Protein AF-A0A7V5FEC2-F1 (afdb_monomer)

pLDDT: mean 93.24, std 9.77, range [47.0, 98.25]

Sequence (70 aa):
MRAFYKQLESAKPFPRIPEWEQIADKMGQWIEAAVWGRYTLDEALAEMTRDINRVLEKRRWMLKNQKTLQ

Mean predicted aligned error: 4.67 Å

Foldseek 3Di:
DVVVVVVVVVDDDFPPDPCRVVLVVLLVVLVVCCVVVVDPPVVSVVVSVVVVCVSCVVVVVVVVVVVVVD

Radius of gyration: 16.72 Å; Cα contacts (8 Å, |Δi|>4): 24; chains: 1; bounding box: 48×36×28 Å

Secondary structure (DSSP, 8-state):
-HHHHHHHHH--PPP-STTHHHHHHHHHHHHHHHHTTSS-HHHHHHHHHHHHHHHTHHHHHHHHHHTT--

Structure (mmCIF, N/CA/C/O backbone):
data_AF-A0A7V5FEC2-F1
#
_entry.id   AF-A0A7V5FEC2-F1
#
loop_
_atom_site.group_PDB
_atom_site.id
_atom_site.type_symbol
_atom_site.label_atom_id
_atom_site.label_alt_id
_atom_site.label_comp_id
_atom_site.label_asym_id
_atom_site.label_entity_id
_atom_site.label_seq_id
_atom_site.pdbx_PDB_ins_code
_atom_site.Cartn_x
_atom_site.Cartn_y
_atom_site.Cartn_z
_atom_site.occupancy
_atom_site.B_iso_or_equiv
_atom_site.auth_seq_id
_atom_site.auth_comp_id
_atom_site.auth_asym_id
_atom_site.auth_atom_id
_atom_site.pdbx_PDB_model_num
ATOM 1 N N . MET A 1 1 ? 23.035 17.058 -3.020 1.00 72.62 1 MET A N 1
ATOM 2 C CA . MET A 1 1 ? 21.924 17.826 -2.406 1.00 72.62 1 MET A CA 1
ATOM 3 C C . MET A 1 1 ? 20.799 18.171 -3.378 1.00 72.62 1 MET A C 1
ATOM 5 O O . MET A 1 1 ? 19.654 17.898 -3.050 1.00 72.62 1 MET A O 1
ATOM 9 N N . ARG A 1 2 ? 21.076 18.684 -4.589 1.00 90.31 2 ARG A N 1
ATOM 10 C CA . ARG A 1 2 ? 20.014 19.073 -5.545 1.00 90.31 2 ARG A CA 1
ATOM 11 C C . ARG A 1 2 ? 19.063 17.934 -5.965 1.00 90.31 2 ARG A C 1
ATOM 13 O O . ARG A 1 2 ? 17.881 18.191 -6.142 1.00 90.31 2 ARG A O 1
ATOM 20 N N . ALA A 1 3 ? 19.551 16.697 -6.107 1.00 92.38 3 ALA A N 1
ATOM 21 C CA . ALA A 1 3 ? 18.714 15.540 -6.464 1.00 92.38 3 ALA A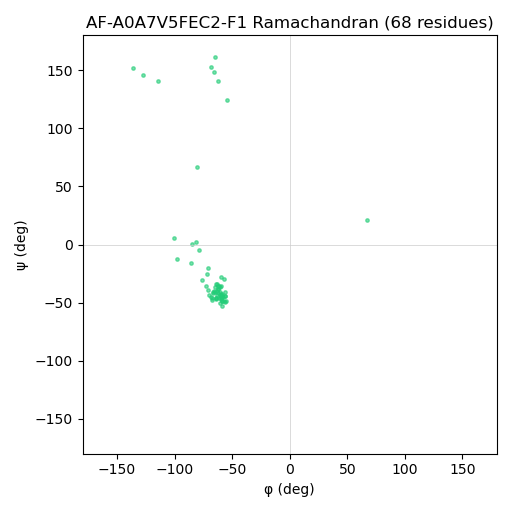 CA 1
ATOM 22 C C . ALA A 1 3 ? 17.717 15.151 -5.352 1.00 92.38 3 ALA A C 1
ATOM 24 O O . ALA A 1 3 ? 16.529 15.030 -5.624 1.00 92.38 3 ALA A O 1
ATOM 25 N N . PHE A 1 4 ? 18.174 15.054 -4.097 1.00 93.75 4 PHE A N 1
ATOM 26 C CA . PHE A 1 4 ? 17.301 14.803 -2.940 1.00 93.75 4 PHE A CA 1
ATOM 27 C C . PHE A 1 4 ? 16.250 15.898 -2.752 1.00 93.75 4 PHE A C 1
ATOM 29 O O . PHE A 1 4 ? 15.095 15.598 -2.478 1.00 93.75 4 PHE A O 1
ATOM 36 N N . TYR A 1 5 ? 16.639 17.160 -2.947 1.00 94.06 5 TYR A N 1
ATOM 37 C CA . TYR A 1 5 ? 15.712 18.287 -2.869 1.00 94.06 5 TYR A CA 1
ATOM 38 C C . TYR A 1 5 ? 14.558 18.145 -3.873 1.00 94.06 5 TYR A C 1
ATOM 40 O O . TYR A 1 5 ? 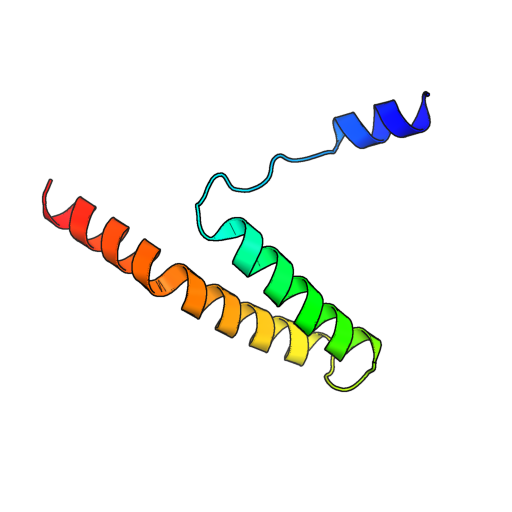13.399 18.186 -3.478 1.00 94.06 5 TYR A O 1
ATOM 48 N N . LYS A 1 6 ? 14.867 17.849 -5.143 1.00 95.69 6 LYS A N 1
ATOM 49 C CA . LYS A 1 6 ? 13.846 17.582 -6.173 1.00 95.69 6 LYS A CA 1
ATOM 50 C C . LYS A 1 6 ? 12.953 16.383 -5.837 1.00 95.69 6 LYS A C 1
ATOM 52 O O . LYS A 1 6 ? 11.763 16.397 -6.130 1.00 95.69 6 LYS A O 1
ATOM 57 N N . GLN A 1 7 ? 13.510 15.332 -5.233 1.00 94.50 7 GLN A N 1
ATOM 58 C CA . GLN A 1 7 ? 12.723 14.169 -4.816 1.00 94.50 7 GLN A CA 1
ATOM 59 C C . GLN A 1 7 ? 11.739 14.525 -3.692 1.00 94.50 7 GLN A C 1
ATOM 61 O O . GLN A 1 7 ? 10.586 14.096 -3.731 1.00 94.50 7 GLN A O 1
ATOM 66 N N . LEU A 1 8 ? 12.169 15.334 -2.717 1.00 94.62 8 LEU A N 1
ATOM 67 C CA . LEU A 1 8 ? 11.319 15.782 -1.611 1.00 94.62 8 LEU A CA 1
ATOM 68 C C . LEU A 1 8 ? 10.133 16.627 -2.089 1.00 94.62 8 LEU A C 1
ATOM 70 O O . LEU A 1 8 ? 9.050 16.493 -1.529 1.00 94.62 8 LEU A O 1
ATOM 74 N N . GLU A 1 9 ? 10.298 17.423 -3.149 1.00 95.12 9 GLU A N 1
ATOM 75 C CA . GLU A 1 9 ? 9.198 18.197 -3.751 1.00 95.12 9 GLU A CA 1
ATOM 76 C C . GLU A 1 9 ? 8.047 17.308 -4.258 1.00 95.12 9 GLU A C 1
ATOM 78 O O . GLU A 1 9 ? 6.894 17.736 -4.279 1.00 95.12 9 GLU A O 1
ATOM 83 N N . SER A 1 10 ? 8.338 16.061 -4.646 1.00 95.00 10 SER A N 1
ATOM 84 C CA . SER A 1 10 ? 7.340 15.106 -5.152 1.00 95.00 10 SER A CA 1
ATOM 85 C C . SER A 1 10 ? 6.834 14.124 -4.091 1.00 95.00 10 SER A C 1
ATOM 87 O O . SER A 1 10 ? 5.845 13.424 -4.325 1.00 95.00 10 SER A O 1
ATOM 89 N N . ALA A 1 11 ? 7.496 14.049 -2.934 1.00 94.31 11 ALA A N 1
ATOM 90 C CA . ALA A 1 11 ? 7.150 13.107 -1.880 1.00 94.31 11 ALA A CA 1
ATOM 91 C C . ALA A 1 11 ? 5.736 13.371 -1.340 1.00 94.31 11 ALA A C 1
ATOM 93 O O . ALA A 1 11 ? 5.306 14.514 -1.165 1.00 94.31 11 ALA A O 1
ATOM 94 N N . LYS A 1 12 ? 4.996 12.296 -1.060 1.00 94.38 12 LYS A N 1
ATOM 95 C CA . LYS A 1 12 ? 3.661 12.361 -0.459 1.00 94.38 12 LYS A CA 1
ATOM 96 C C . LYS A 1 12 ? 3.687 11.733 0.931 1.00 94.38 12 LYS A C 1
ATOM 98 O O . LYS A 1 12 ? 4.361 10.720 1.114 1.00 94.38 12 LYS A O 1
ATOM 103 N N . PRO A 1 13 ? 2.969 12.315 1.909 1.00 93.25 13 PRO A N 1
ATOM 104 C CA . PRO A 1 13 ? 2.838 11.697 3.216 1.00 93.25 13 PRO A CA 1
ATOM 105 C C . PRO A 1 13 ? 2.057 10.390 3.097 1.00 93.25 13 PRO A C 1
ATOM 107 O O . PRO A 1 13 ? 1.146 10.266 2.273 1.00 93.25 13 PRO A O 1
ATOM 110 N N . PHE A 1 14 ? 2.385 9.437 3.960 1.00 91.19 14 PHE A N 1
ATOM 111 C CA . PHE A 1 14 ? 1.611 8.213 4.074 1.00 91.19 14 PHE A CA 1
ATOM 112 C C . PHE A 1 14 ? 0.214 8.488 4.669 1.00 91.19 14 PHE A C 1
ATOM 114 O O . PHE A 1 14 ? 0.025 9.449 5.429 1.00 91.19 14 PHE A O 1
ATOM 121 N N . PRO A 1 15 ? -0.787 7.651 4.347 1.00 93.25 15 PRO A N 1
ATOM 122 C CA . PRO A 1 15 ? -2.084 7.668 5.010 1.00 93.25 15 PRO A CA 1
ATOM 123 C C . PRO A 1 15 ? -1.949 7.531 6.532 1.00 93.25 15 PRO A C 1
ATOM 125 O O . PRO A 1 15 ? -1.402 6.560 7.039 1.00 93.25 15 PRO A O 1
ATOM 128 N N . ARG A 1 16 ? -2.507 8.485 7.283 1.00 93.81 16 ARG A N 1
ATOM 129 C CA . ARG A 1 16 ? -2.492 8.483 8.757 1.00 93.81 16 ARG A CA 1
ATOM 130 C C . ARG A 1 16 ? -3.572 7.559 9.326 1.00 93.81 16 ARG A C 1
ATOM 132 O O . ARG A 1 16 ? -4.552 8.030 9.901 1.00 93.81 16 ARG A O 1
ATOM 139 N N . ILE A 1 17 ? -3.419 6.256 9.111 1.00 94.81 17 ILE A N 1
ATOM 140 C CA . ILE A 1 17 ? -4.313 5.218 9.635 1.00 94.81 17 ILE A CA 1
ATOM 141 C C . ILE A 1 17 ? -3.504 4.149 10.387 1.00 94.81 17 ILE A C 1
ATOM 143 O O . ILE A 1 17 ? -2.379 3.866 9.976 1.00 94.81 17 ILE A O 1
ATOM 147 N N . PRO A 1 18 ? -4.046 3.543 11.462 1.00 94.31 18 PRO A N 1
ATOM 148 C CA . PRO A 1 18 ? -3.348 2.491 12.208 1.00 94.31 18 PRO A CA 1
ATOM 149 C C . PRO A 1 18 ? -2.940 1.290 11.348 1.00 94.31 18 PRO A C 1
ATOM 151 O O . PRO A 1 18 ? -1.946 0.633 11.628 1.00 94.31 18 PRO A O 1
ATOM 154 N N . GLU A 1 19 ? -3.704 1.008 10.296 1.00 96.69 19 GLU A N 1
ATOM 155 C CA . GLU A 1 19 ? -3.503 -0.141 9.419 1.00 96.69 19 GLU A CA 1
ATOM 156 C C . GLU A 1 19 ? -2.376 0.056 8.388 1.00 96.69 19 GLU A C 1
ATOM 158 O O . GLU A 1 19 ? -2.081 -0.868 7.634 1.00 96.69 19 GLU A O 1
ATOM 163 N N . TRP A 1 20 ? -1.757 1.242 8.316 1.00 97.00 20 TRP A N 1
ATOM 164 C CA . TRP A 1 20 ? -0.826 1.592 7.238 1.00 97.00 20 TRP A CA 1
ATOM 165 C C . TRP A 1 20 ? 0.374 0.643 7.130 1.00 97.00 20 TRP A C 1
ATOM 167 O O . TRP A 1 20 ? 0.639 0.137 6.042 1.00 97.00 20 TRP A O 1
ATOM 177 N N . GLU A 1 21 ? 1.054 0.355 8.240 1.00 96.75 21 GLU A N 1
ATOM 178 C CA . GLU A 1 21 ? 2.224 -0.538 8.238 1.00 96.75 21 GLU A CA 1
ATOM 179 C C . GLU A 1 21 ? 1.853 -1.940 7.726 1.00 96.75 21 GLU A C 1
ATOM 181 O O . GLU A 1 21 ? 2.513 -2.490 6.850 1.00 96.75 21 GLU A O 1
ATOM 186 N N . GLN A 1 22 ? 0.703 -2.471 8.158 1.00 97.06 22 GLN A N 1
ATOM 187 C CA . GLN A 1 22 ? 0.210 -3.767 7.688 1.00 97.06 22 GLN A CA 1
ATOM 188 C C . GLN A 1 22 ? -0.107 -3.768 6.182 1.00 97.06 22 GLN A C 1
ATOM 190 O O . GLN A 1 22 ? 0.054 -4.790 5.510 1.00 97.06 22 GLN A O 1
ATOM 195 N N . ILE A 1 23 ? -0.588 -2.645 5.643 1.00 97.62 23 ILE A N 1
ATOM 196 C CA . ILE A 1 23 ? -0.827 -2.486 4.204 1.00 97.62 23 ILE A CA 1
ATOM 197 C C . ILE A 1 23 ? 0.504 -2.489 3.449 1.00 97.62 23 ILE A C 1
ATOM 199 O O . ILE A 1 23 ? 0.615 -3.201 2.453 1.00 97.62 23 ILE A O 1
ATOM 203 N N . ALA A 1 24 ? 1.505 -1.747 3.928 1.00 97.25 24 ALA A N 1
ATOM 204 C CA . ALA A 1 24 ? 2.826 -1.683 3.307 1.00 97.25 24 ALA A CA 1
ATOM 205 C C . ALA A 1 24 ? 3.503 -3.064 3.254 1.00 97.25 24 ALA A C 1
ATOM 207 O O . ALA A 1 24 ? 3.983 -3.466 2.192 1.00 97.25 24 ALA A O 1
ATOM 208 N N . ASP A 1 25 ? 3.444 -3.831 4.346 1.00 97.88 25 ASP A N 1
ATOM 209 C CA . ASP A 1 25 ? 3.981 -5.197 4.401 1.00 97.88 25 ASP A CA 1
ATOM 210 C C . ASP A 1 25 ? 3.317 -6.117 3.367 1.00 97.88 25 ASP A C 1
ATOM 212 O O . ASP A 1 25 ? 3.987 -6.838 2.623 1.00 97.88 25 ASP A O 1
ATOM 216 N N . LYS A 1 26 ? 1.982 -6.070 3.272 1.00 97.56 26 LYS A N 1
ATOM 217 C CA . LYS A 1 26 ? 1.223 -6.862 2.292 1.00 97.56 26 LYS A CA 1
ATOM 218 C C . LYS A 1 26 ? 1.527 -6.455 0.858 1.00 97.56 26 LYS A C 1
ATOM 220 O O . LYS A 1 26 ? 1.651 -7.324 -0.001 1.00 97.56 26 LYS A O 1
ATOM 225 N N . MET A 1 27 ? 1.654 -5.155 0.592 1.00 97.44 27 MET A N 1
ATOM 226 C CA . MET A 1 27 ? 2.076 -4.669 -0.721 1.00 97.44 27 MET A CA 1
ATOM 227 C C . MET A 1 27 ? 3.439 -5.254 -1.096 1.00 97.44 27 MET A C 1
ATOM 229 O O . MET A 1 27 ? 3.591 -5.761 -2.204 1.00 97.44 27 MET A O 1
ATOM 233 N N . GLY A 1 28 ? 4.397 -5.253 -0.163 1.00 97.50 28 GLY A N 1
ATOM 234 C CA . GLY A 1 28 ? 5.716 -5.855 -0.361 1.00 97.50 28 GLY A CA 1
ATOM 235 C C . GLY A 1 28 ? 5.642 -7.327 -0.773 1.00 97.50 28 GLY A C 1
ATOM 236 O O . GLY A 1 28 ? 6.236 -7.697 -1.780 1.00 97.50 28 GLY A O 1
ATOM 237 N N . GLN A 1 29 ? 4.850 -8.138 -0.064 1.00 97.56 29 GLN A N 1
ATOM 238 C CA . GLN A 1 29 ? 4.679 -9.574 -0.348 1.00 97.56 29 GLN A CA 1
ATOM 239 C C . GLN A 1 29 ? 4.149 -9.843 -1.766 1.00 97.56 29 GLN A C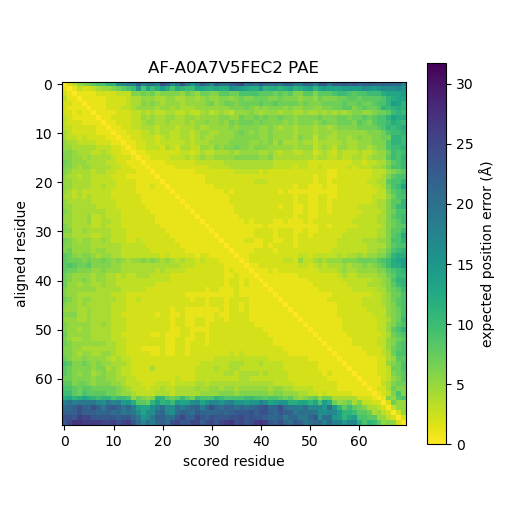 1
ATOM 241 O O . GLN A 1 29 ? 4.649 -10.724 -2.470 1.00 97.56 29 GLN A O 1
ATOM 246 N N . TRP A 1 30 ? 3.145 -9.079 -2.206 1.00 98.25 30 TRP A N 1
ATOM 247 C CA . TRP A 1 30 ? 2.564 -9.237 -3.543 1.00 98.25 30 TRP A CA 1
ATOM 248 C C . TRP A 1 30 ? 3.490 -8.728 -4.651 1.00 98.25 30 TRP A C 1
ATOM 250 O O . TRP A 1 30 ? 3.573 -9.354 -5.709 1.00 98.25 30 TRP A O 1
ATOM 260 N N . ILE A 1 31 ? 4.236 -7.647 -4.399 1.00 97.69 31 ILE A N 1
ATOM 261 C CA . ILE A 1 31 ? 5.285 -7.169 -5.310 1.00 97.69 31 ILE A CA 1
ATOM 262 C C . ILE A 1 31 ? 6.371 -8.240 -5.469 1.00 97.69 31 ILE A C 1
ATOM 264 O O . ILE A 1 31 ? 6.757 -8.548 -6.593 1.00 97.69 31 ILE A O 1
ATOM 268 N N . GLU A 1 32 ? 6.823 -8.849 -4.371 1.00 97.75 32 GLU A N 1
ATOM 269 C CA . GLU A 1 32 ? 7.802 -9.942 -4.385 1.00 97.75 32 GLU A CA 1
ATOM 270 C C . GLU A 1 32 ? 7.331 -11.107 -5.262 1.00 97.75 32 GLU A C 1
ATOM 272 O O . GLU A 1 32 ? 8.046 -11.575 -6.151 1.00 97.75 32 GLU A O 1
ATOM 277 N N . ALA A 1 33 ? 6.089 -11.550 -5.049 1.00 96.75 33 ALA A N 1
ATOM 278 C CA . ALA A 1 33 ? 5.508 -12.665 -5.781 1.00 96.75 33 ALA A CA 1
ATOM 279 C C . ALA A 1 33 ? 5.401 -12.384 -7.291 1.00 96.75 33 ALA A C 1
ATOM 281 O O . ALA A 1 33 ? 5.667 -13.285 -8.094 1.00 96.75 33 ALA A O 1
ATOM 282 N N . ALA A 1 34 ? 5.067 -11.146 -7.673 1.00 97.62 34 ALA A N 1
ATOM 283 C CA . ALA A 1 34 ? 5.038 -10.706 -9.066 1.00 97.62 34 ALA A CA 1
ATOM 284 C C . ALA A 1 34 ? 6.444 -10.646 -9.685 1.00 97.62 34 ALA A C 1
ATOM 286 O O . ALA A 1 34 ? 6.653 -11.143 -10.789 1.00 97.62 34 ALA A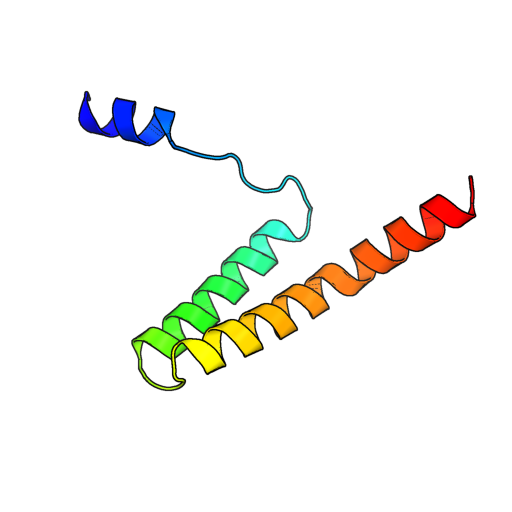 O 1
ATOM 287 N N . VAL A 1 35 ? 7.427 -10.091 -8.965 1.00 97.44 35 VAL A N 1
ATOM 288 C CA . VAL A 1 35 ? 8.827 -9.999 -9.424 1.00 97.44 35 VAL A CA 1
ATOM 289 C C . VAL A 1 35 ? 9.432 -11.385 -9.657 1.00 97.44 35 VAL A C 1
ATOM 291 O O . VAL A 1 35 ? 10.184 -11.573 -10.611 1.00 97.44 35 VAL A O 1
ATOM 294 N N . TRP A 1 36 ? 9.072 -12.376 -8.840 1.00 97.69 36 TRP A N 1
ATOM 295 C CA . TRP A 1 36 ? 9.494 -13.765 -9.039 1.00 97.69 36 TRP A CA 1
ATOM 296 C C . TRP A 1 36 ? 8.671 -14.551 -10.063 1.00 97.69 36 TRP A C 1
ATOM 298 O O . TRP A 1 36 ? 8.923 -15.741 -10.249 1.00 97.69 36 TRP A O 1
ATOM 308 N N . GLY A 1 37 ? 7.686 -13.927 -10.712 1.00 96.06 37 GLY A N 1
ATOM 309 C CA . GLY A 1 37 ? 6.861 -14.575 -11.731 1.00 96.06 37 GLY A CA 1
ATOM 310 C C . GLY A 1 37 ? 5.957 -15.684 -11.192 1.00 96.06 37 GLY A C 1
ATOM 311 O O . GLY A 1 37 ? 5.527 -16.542 -11.957 1.00 96.06 37 GLY A O 1
ATOM 312 N N . ARG A 1 38 ? 5.661 -15.692 -9.882 1.00 96.56 38 ARG A N 1
ATOM 313 C CA . ARG A 1 38 ? 4.673 -16.620 -9.295 1.00 96.56 38 ARG A CA 1
ATOM 314 C C . ARG A 1 38 ? 3.243 -16.253 -9.687 1.00 96.56 38 ARG A C 1
ATOM 316 O O . ARG A 1 38 ? 2.377 -17.118 -9.686 1.00 96.56 38 ARG A O 1
ATOM 323 N N . TYR A 1 39 ? 3.033 -14.979 -9.995 1.00 97.50 39 TYR A N 1
ATOM 324 C CA . TYR A 1 39 ? 1.798 -14.401 -10.502 1.00 97.50 39 TYR A CA 1
ATOM 325 C C . TYR A 1 39 ? 2.143 -13.449 -11.641 1.00 97.50 39 TYR A C 1
ATOM 327 O O . TYR A 1 39 ? 3.218 -12.841 -11.649 1.00 97.50 39 TYR A O 1
ATOM 335 N N . THR A 1 40 ? 1.215 -13.276 -12.575 1.00 97.19 40 THR A N 1
ATOM 336 C CA . THR A 1 40 ? 1.261 -12.124 -13.479 1.00 97.19 40 THR A CA 1
ATOM 337 C C . THR A 1 40 ? 1.071 -10.825 -12.687 1.00 97.19 40 THR A C 1
ATOM 339 O O . THR A 1 40 ? 0.565 -10.827 -11.561 1.00 97.19 40 THR A O 1
ATOM 342 N N . LEU A 1 41 ? 1.466 -9.690 -13.274 1.00 95.94 41 LEU A N 1
ATOM 343 C CA . LEU A 1 41 ? 1.279 -8.380 -12.642 1.00 95.94 41 LEU A CA 1
ATOM 344 C C . LEU A 1 41 ? -0.197 -8.124 -12.297 1.00 95.94 41 LEU A C 1
ATOM 346 O O . LEU A 1 41 ? -0.497 -7.684 -11.189 1.00 95.94 41 LEU A O 1
ATOM 350 N N . ASP A 1 42 ? -1.109 -8.439 -13.217 1.00 97.75 42 ASP A N 1
ATOM 351 C CA . ASP A 1 42 ? -2.543 -8.207 -13.031 1.00 97.75 42 ASP A CA 1
ATOM 352 C C . ASP A 1 42 ? -3.127 -9.081 -11.914 1.00 97.75 42 ASP A C 1
ATOM 354 O O . ASP A 1 42 ? -3.882 -8.589 -11.073 1.00 97.75 42 ASP A O 1
ATOM 358 N N . GLU A 1 43 ? -2.736 -10.357 -11.845 1.00 98.12 43 GLU A N 1
ATOM 359 C CA . GLU A 1 43 ? -3.155 -11.259 -10.766 1.00 98.12 43 GLU A CA 1
ATOM 360 C C . GLU A 1 43 ? -2.631 -10.789 -9.405 1.00 98.12 43 GLU A C 1
ATOM 362 O O . GLU A 1 43 ? -3.396 -10.710 -8.443 1.00 98.12 43 GLU A O 1
ATOM 367 N N . ALA A 1 44 ? -1.349 -10.419 -9.322 1.00 98.00 44 ALA A N 1
ATOM 368 C CA . ALA A 1 44 ? -0.758 -9.929 -8.083 1.00 98.00 44 ALA A CA 1
ATOM 369 C C . ALA A 1 44 ? -1.437 -8.637 -7.601 1.00 98.00 44 ALA A C 1
ATOM 371 O O . ALA A 1 44 ? -1.723 -8.497 -6.413 1.00 98.00 44 ALA A O 1
ATOM 372 N N . LEU A 1 45 ? -1.751 -7.704 -8.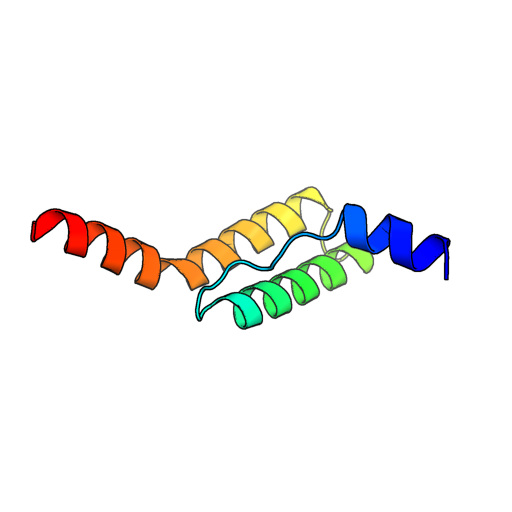508 1.00 97.62 45 LEU A N 1
ATOM 373 C CA . LEU A 1 45 ? -2.471 -6.470 -8.175 1.00 97.62 45 LEU A CA 1
ATOM 374 C C . LEU A 1 45 ? -3.911 -6.737 -7.718 1.00 97.62 45 LEU A C 1
ATOM 376 O O . LEU A 1 45 ? -4.388 -6.089 -6.777 1.00 97.62 45 LEU A O 1
ATOM 380 N N . ALA A 1 46 ? -4.607 -7.683 -8.354 1.00 98.19 46 ALA A N 1
ATOM 381 C CA . ALA A 1 46 ? -5.958 -8.074 -7.967 1.00 98.19 46 ALA A CA 1
ATOM 382 C C . ALA A 1 46 ? -5.981 -8.697 -6.563 1.00 98.19 46 ALA A C 1
ATOM 384 O O . ALA A 1 46 ? -6.789 -8.297 -5.716 1.00 98.19 46 ALA A O 1
ATOM 385 N N . GLU A 1 47 ? -5.059 -9.617 -6.278 1.00 98.19 47 GLU A N 1
ATOM 386 C CA . GLU A 1 47 ? -4.973 -10.257 -4.966 1.00 98.19 47 GLU A CA 1
ATOM 387 C C . GLU A 1 47 ? -4.475 -9.302 -3.877 1.00 98.19 47 GLU A C 1
ATOM 389 O O . GLU A 1 47 ? -5.070 -9.243 -2.798 1.00 98.19 47 GLU A O 1
ATOM 394 N N . MET A 1 48 ? -3.499 -8.442 -4.182 1.00 98.19 48 MET A N 1
ATOM 395 C CA . MET A 1 48 ? -3.081 -7.359 -3.290 1.00 98.19 48 MET A CA 1
ATOM 396 C C . MET A 1 48 ? -4.260 -6.454 -2.923 1.00 98.19 48 MET A C 1
ATOM 398 O O . MET A 1 48 ? -4.459 -6.120 -1.754 1.00 98.19 48 MET A O 1
ATOM 402 N N . THR A 1 49 ? -5.092 -6.094 -3.903 1.00 98.06 49 THR A N 1
ATOM 403 C CA . THR A 1 49 ? -6.286 -5.274 -3.673 1.00 98.06 49 THR A CA 1
ATOM 404 C C . THR A 1 49 ? -7.283 -5.994 -2.768 1.00 98.06 49 THR A C 1
ATOM 406 O O . THR A 1 49 ? -7.839 -5.382 -1.851 1.00 98.06 49 THR A O 1
ATOM 409 N N . ARG A 1 50 ? -7.520 -7.293 -2.982 1.00 98.06 50 ARG A N 1
ATOM 410 C CA . ARG A 1 50 ? -8.403 -8.111 -2.137 1.00 98.06 50 ARG A CA 1
ATOM 411 C C . ARG A 1 50 ? -7.901 -8.169 -0.692 1.00 98.06 50 ARG A C 1
ATOM 413 O O . ARG A 1 50 ? -8.684 -7.988 0.240 1.00 98.06 50 ARG A O 1
ATOM 420 N N . ASP A 1 51 ? -6.602 -8.352 -0.504 1.00 97.94 51 ASP A N 1
ATOM 421 C CA . ASP A 1 51 ? -5.978 -8.447 0.813 1.00 97.94 51 ASP A CA 1
ATOM 422 C C . ASP A 1 51 ? -5.965 -7.123 1.577 1.00 97.94 51 ASP A C 1
ATOM 424 O O . ASP A 1 51 ? -6.318 -7.090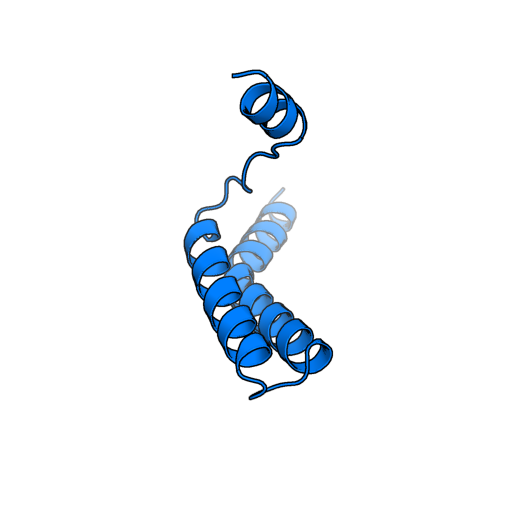 2.759 1.00 97.94 51 ASP A O 1
ATOM 428 N N . ILE A 1 52 ? -5.630 -6.014 0.914 1.00 97.56 52 ILE A N 1
ATOM 429 C CA . ILE A 1 52 ? -5.705 -4.674 1.516 1.00 97.56 52 ILE A CA 1
ATOM 430 C C . ILE A 1 52 ? -7.152 -4.345 1.897 1.00 97.56 52 ILE A C 1
ATOM 432 O O . ILE A 1 52 ? -7.411 -3.781 2.963 1.00 97.56 52 ILE A O 1
ATOM 436 N N . ASN A 1 53 ? -8.121 -4.743 1.066 1.00 97.44 53 ASN A N 1
ATOM 437 C CA . ASN A 1 53 ? -9.534 -4.575 1.382 1.00 97.44 53 ASN A CA 1
ATOM 438 C C . ASN A 1 53 ? -9.916 -5.285 2.686 1.00 97.44 53 ASN A C 1
ATOM 440 O O . ASN A 1 53 ? -10.597 -4.665 3.505 1.00 97.44 53 ASN A O 1
ATOM 444 N N . ARG A 1 54 ? -9.450 -6.521 2.903 1.00 97.50 54 ARG A N 1
ATOM 445 C CA . ARG A 1 54 ? -9.697 -7.272 4.145 1.00 97.50 54 ARG A CA 1
ATOM 446 C C . ARG A 1 54 ? -9.143 -6.551 5.370 1.00 97.50 54 ARG A C 1
ATOM 448 O O . ARG A 1 54 ? -9.852 -6.389 6.357 1.00 97.50 54 ARG A O 1
ATOM 455 N N . VAL A 1 55 ? -7.914 -6.034 5.284 1.00 96.94 55 VAL A N 1
ATOM 456 C CA . VAL A 1 55 ? -7.303 -5.239 6.368 1.00 96.94 55 VAL A CA 1
ATOM 457 C C . VAL A 1 55 ? -8.176 -4.034 6.739 1.00 96.94 55 VAL A C 1
ATOM 459 O O . VAL A 1 55 ? -8.385 -3.738 7.913 1.00 96.94 55 VAL A O 1
ATOM 462 N N . LEU A 1 56 ? -8.753 -3.366 5.740 1.00 96.94 56 LEU A N 1
ATOM 463 C CA . LEU A 1 56 ? -9.568 -2.166 5.929 1.00 96.94 56 LEU A CA 1
ATOM 464 C C . LEU A 1 56 ? -11.046 -2.441 6.265 1.00 96.94 56 LEU A C 1
ATOM 466 O O . LEU A 1 56 ? -11.816 -1.488 6.418 1.00 96.94 56 LEU A O 1
ATOM 470 N N . GLU A 1 57 ? -11.489 -3.698 6.374 1.00 96.75 57 GLU A N 1
ATOM 471 C CA . GLU A 1 57 ? -12.900 -4.042 6.623 1.00 96.75 57 GLU A CA 1
ATOM 472 C C . GLU A 1 57 ? -13.431 -3.430 7.919 1.00 96.75 57 GLU A C 1
ATOM 474 O O . GLU A 1 57 ? -14.426 -2.700 7.894 1.00 96.75 57 GLU A O 1
ATOM 479 N N . LYS A 1 58 ? -12.739 -3.654 9.045 1.00 94.25 58 LYS A N 1
ATOM 480 C CA . LYS A 1 58 ? -13.164 -3.134 10.354 1.00 94.25 58 LYS A CA 1
ATOM 481 C C . LYS A 1 58 ? -13.261 -1.612 10.345 1.00 94.25 58 LYS A C 1
ATOM 483 O O . LYS A 1 58 ? -14.237 -1.051 10.838 1.00 94.25 58 LYS A O 1
ATOM 488 N N . ARG A 1 59 ? -12.283 -0.935 9.740 1.00 94.75 59 ARG A N 1
ATOM 489 C CA . ARG A 1 59 ? -12.287 0.523 9.593 1.00 94.75 59 ARG A CA 1
ATOM 490 C C . ARG A 1 59 ? -13.500 1.008 8.803 1.00 94.75 59 ARG A C 1
ATOM 492 O O . ARG A 1 59 ? -14.173 1.945 9.232 1.00 94.75 59 ARG A O 1
ATOM 499 N N . ARG A 1 60 ? -13.798 0.374 7.665 1.00 95.19 60 ARG A N 1
ATOM 500 C CA . ARG A 1 60 ? -14.965 0.722 6.839 1.00 95.19 60 ARG A CA 1
ATOM 501 C C . ARG A 1 60 ? -16.276 0.488 7.582 1.00 95.19 60 ARG A C 1
ATOM 503 O O . ARG A 1 60 ? -17.160 1.338 7.509 1.00 95.19 60 ARG A O 1
ATOM 510 N N . TRP A 1 61 ? -16.378 -0.603 8.338 1.00 95.06 61 TRP A N 1
ATOM 511 C CA . TRP A 1 61 ? -17.526 -0.880 9.202 1.00 95.06 61 TRP A CA 1
ATOM 512 C C . TRP A 1 61 ? -17.706 0.204 10.275 1.00 95.06 61 TRP A C 1
ATOM 514 O O . TRP A 1 61 ? -18.783 0.789 10.371 1.00 95.06 61 TRP A O 1
ATOM 524 N N . MET A 1 62 ? -16.642 0.553 11.010 1.00 93.81 62 MET A N 1
ATOM 525 C CA . MET A 1 62 ? -16.668 1.611 12.031 1.00 93.81 62 MET A CA 1
ATOM 526 C C . MET A 1 62 ? -17.126 2.954 11.452 1.00 93.81 62 MET A C 1
ATOM 528 O O . MET A 1 62 ? -18.019 3.588 12.004 1.00 93.81 62 MET A O 1
ATOM 532 N N . LEU A 1 63 ? -16.555 3.372 10.317 1.00 92.19 63 LEU A N 1
ATOM 533 C CA . LEU A 1 63 ? -16.911 4.635 9.661 1.00 92.19 63 LEU A CA 1
ATOM 534 C C . LEU A 1 63 ? -18.354 4.643 9.148 1.00 92.19 63 LEU A C 1
ATOM 536 O O . LEU A 1 63 ? -19.016 5.678 9.203 1.00 92.19 63 LEU A O 1
ATOM 540 N N . LYS A 1 64 ? -18.853 3.502 8.655 1.00 94.12 64 LYS A N 1
ATOM 541 C CA . LYS A 1 64 ? -20.249 3.363 8.232 1.00 94.12 64 LYS A CA 1
ATOM 542 C C . LYS A 1 64 ? -21.198 3.535 9.419 1.00 94.12 64 LYS A C 1
ATOM 544 O O . LYS A 1 64 ? -22.139 4.310 9.312 1.00 94.12 64 LYS A O 1
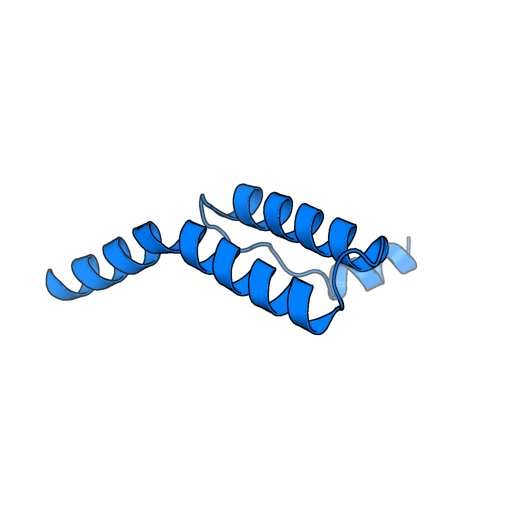ATOM 549 N N . ASN A 1 65 ? -20.919 2.879 10.546 1.00 89.88 65 ASN A N 1
ATOM 550 C CA . ASN A 1 65 ? -21.792 2.924 11.724 1.00 89.88 65 ASN A CA 1
ATOM 551 C C . ASN A 1 65 ? -21.684 4.236 12.506 1.00 89.88 65 ASN A C 1
ATOM 553 O O . ASN A 1 65 ? -22.675 4.691 13.063 1.00 89.88 65 ASN A O 1
ATOM 557 N N . GLN A 1 66 ? -20.517 4.886 12.511 1.00 80.62 66 GLN A N 1
ATOM 558 C CA . GLN A 1 66 ? -20.362 6.217 13.103 1.00 80.62 66 GLN A CA 1
ATOM 559 C C . GLN A 1 66 ? -21.239 7.256 12.389 1.00 80.62 66 GLN A C 1
ATOM 561 O O . GLN A 1 66 ? -21.802 8.12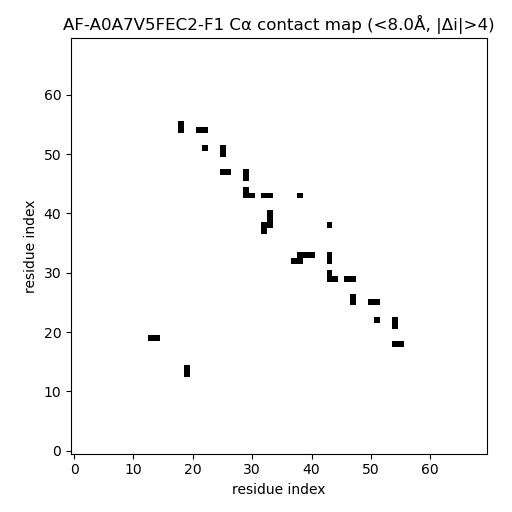5 13.043 1.00 80.62 66 GLN A O 1
ATOM 566 N N . LYS A 1 67 ? -21.400 7.138 11.065 1.00 67.75 67 LYS A N 1
ATOM 567 C CA . LYS A 1 67 ? -22.317 7.984 10.285 1.00 67.75 67 LYS A CA 1
ATOM 568 C C . LYS A 1 67 ? -23.798 7.687 10.528 1.00 67.75 67 LYS A C 1
ATOM 570 O O . LYS A 1 67 ? -24.620 8.518 10.187 1.00 67.75 67 LYS A O 1
ATOM 575 N N . THR A 1 68 ? -24.146 6.508 11.043 1.00 59.34 68 THR A N 1
ATOM 576 C CA . THR A 1 68 ? -25.540 6.127 11.347 1.00 59.34 68 THR A CA 1
ATOM 577 C C . THR A 1 68 ? -25.978 6.591 12.741 1.00 59.34 68 THR A C 1
ATOM 579 O O . THR A 1 68 ? -27.165 6.598 13.038 1.00 59.34 68 THR A O 1
ATOM 582 N N . LEU A 1 69 ? -25.022 6.962 13.597 1.00 55.75 69 LEU A N 1
ATOM 583 C CA . LEU A 1 69 ? -25.248 7.428 14.969 1.00 55.75 69 LEU A CA 1
ATOM 584 C C . LEU A 1 69 ? -25.184 8.964 15.106 1.00 55.75 69 LEU A C 1
ATOM 586 O O . LEU A 1 69 ? -25.226 9.466 16.228 1.00 55.75 69 LEU A O 1
ATOM 590 N N . GLN A 1 70 ? -25.054 9.692 13.992 1.00 47.00 70 GLN A N 1
ATOM 591 C CA . GLN A 1 70 ? -25.195 11.152 13.897 1.00 47.00 70 GLN A CA 1
ATOM 59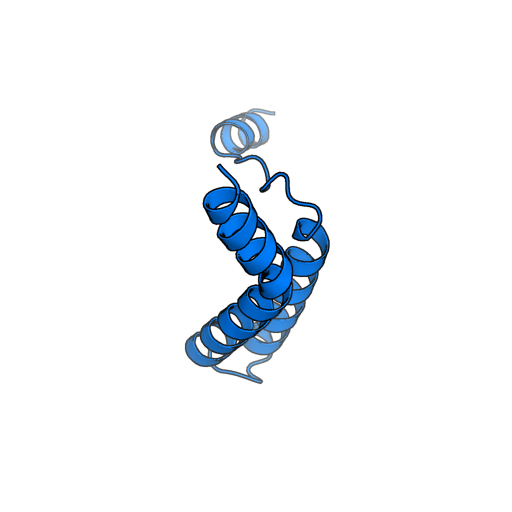2 C C . GLN A 1 70 ? -26.470 11.481 13.128 1.00 47.00 70 GLN A C 1
ATOM 594 O O . GLN A 1 70 ? -27.111 12.487 13.493 1.00 47.00 70 GLN A O 1
#

Solvent-accessible surface area (backbone atoms only — not comparable to full-atom values): 4151 Å² total; per-residue (Å²): 110,72,68,61,54,60,50,58,76,69,58,74,84,76,74,95,50,93,62,42,66,64,44,53,56,49,48,50,56,31,50,51,39,28,76,71,62,77,33,54,66,68,55,25,53,53,52,40,51,55,53,47,49,59,73,45,43,65,59,53,52,50,57,55,51,55,64,72,75,110

Nearest PDB structures (foldseek):
  6rd8-assembly1_F  TM=8.046E-01  e=8.964E+00  Polytomella sp. Pringsheim 198.80
  6rdz-assembly1_H  TM=8.120E-01  e=8.964E+00  Polytomella sp. Pringsheim 198.80